Protein AF-F0I3T3-F1 (afdb_monomer_lite)

Foldseek 3Di:
DQDWDWDWDDDQFKIKIKTAASPFPPDPPCCVVVVDGCCLRIKIWMAGQVQRWTWIQHPVVRWIFIFGDNDNDLVVLLCLLPPDPASCPRGDDIDPLQVVQWDQDPVRHIDGPVVVVVSVSSVVSVCVVPVVVPD

Structure (mmCIF, N/CA/C/O backbone):
data_AF-F0I3T3-F1
#
_entry.id   AF-F0I3T3-F1
#
loop_
_atom_site.group_PDB
_atom_site.id
_atom_site.type_symbol
_atom_site.label_atom_id
_atom_site.label_alt_id
_atom_site.label_comp_id
_atom_site.label_asym_id
_atom_site.label_entity_id
_atom_site.label_seq_id
_atom_site.pdbx_PDB_ins_code
_atom_site.Cartn_x
_atom_site.Cartn_y
_atom_site.Cartn_z
_atom_site.occupancy
_atom_site.B_iso_or_equiv
_atom_site.auth_seq_id
_atom_site.auth_comp_id
_atom_site.auth_asym_id
_atom_site.auth_atom_id
_atom_site.pdbx_PDB_model_num
ATOM 1 N N . MET A 1 1 ? 9.469 21.569 8.908 1.00 43.28 1 MET A N 1
ATOM 2 C CA . MET A 1 1 ? 9.441 20.093 8.833 1.00 43.28 1 MET A CA 1
ATOM 3 C C . MET A 1 1 ? 8.238 19.734 7.987 1.00 43.28 1 MET A C 1
ATOM 5 O O . MET A 1 1 ? 7.150 20.155 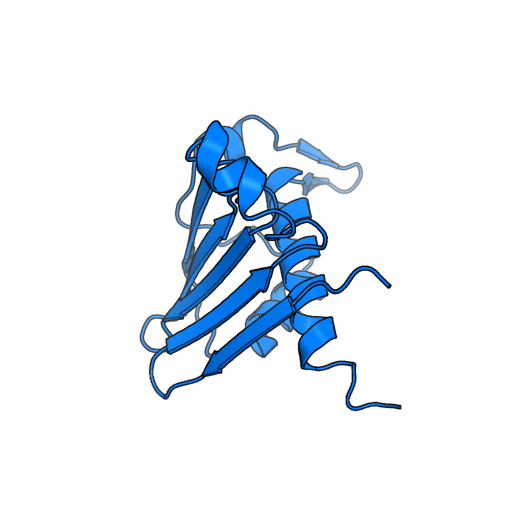8.341 1.00 43.28 1 MET A O 1
ATOM 9 N N . ALA A 1 2 ? 8.427 19.086 6.838 1.00 47.12 2 ALA A N 1
ATOM 10 C CA . ALA A 1 2 ? 7.295 18.633 6.034 1.00 47.12 2 ALA A CA 1
ATOM 11 C C . ALA A 1 2 ? 6.640 17.449 6.760 1.00 47.12 2 ALA A C 1
ATOM 13 O O . ALA A 1 2 ? 7.313 16.455 7.038 1.00 47.12 2 ALA A O 1
ATOM 14 N N . HIS A 1 3 ? 5.375 17.598 7.146 1.00 58.59 3 HIS A N 1
ATOM 15 C CA . HIS A 1 3 ? 4.624 16.591 7.887 1.00 58.59 3 HIS A CA 1
ATOM 16 C C . HIS A 1 3 ? 3.835 15.747 6.887 1.00 58.59 3 HIS A C 1
ATOM 18 O O . HIS A 1 3 ? 2.742 16.138 6.501 1.00 58.59 3 HIS A O 1
ATOM 24 N N . TYR A 1 4 ? 4.375 14.604 6.465 1.00 73.50 4 TYR A N 1
ATOM 25 C CA . TYR A 1 4 ? 3.513 13.564 5.902 1.00 73.50 4 TYR A CA 1
ATOM 26 C C . TYR A 1 4 ? 2.668 12.969 7.039 1.00 73.50 4 TYR A C 1
ATOM 28 O O . TYR A 1 4 ? 3.087 12.949 8.205 1.00 73.50 4 TYR A O 1
ATOM 36 N N . LYS A 1 5 ? 1.458 12.518 6.718 1.00 84.19 5 LYS A N 1
ATOM 37 C CA . LYS A 1 5 ? 0.516 11.923 7.670 1.00 84.19 5 LYS A CA 1
ATOM 38 C C . LYS A 1 5 ? 0.200 10.510 7.208 1.00 84.19 5 LYS A C 1
ATOM 40 O O . LYS A 1 5 ? -0.025 10.270 6.030 1.00 84.19 5 LYS A O 1
ATOM 45 N N . VAL A 1 6 ? 0.135 9.581 8.149 1.00 87.69 6 VAL A N 1
ATOM 46 C CA . VAL A 1 6 ? -0.341 8.224 7.879 1.00 87.69 6 VAL A CA 1
ATOM 47 C C . VAL A 1 6 ? -1.434 7.911 8.884 1.00 87.69 6 VAL A C 1
ATOM 49 O O . VAL A 1 6 ? -1.291 8.221 10.069 1.00 87.69 6 VAL A O 1
ATOM 52 N N . THR A 1 7 ? -2.548 7.358 8.417 1.00 91.19 7 THR A N 1
ATOM 53 C CA . THR A 1 7 ? -3.635 6.883 9.279 1.00 91.19 7 THR A CA 1
ATOM 54 C C . THR A 1 7 ? -3.815 5.388 9.117 1.00 91.19 7 THR A C 1
ATOM 56 O O . THR A 1 7 ? -3.639 4.839 8.031 1.00 91.19 7 THR A O 1
ATOM 59 N N . LEU A 1 8 ? -4.180 4.741 10.220 1.00 94.69 8 LEU A N 1
ATOM 60 C CA . LEU A 1 8 ? -4.493 3.326 10.268 1.00 94.69 8 LEU A CA 1
ATOM 61 C C . LEU A 1 8 ? -5.822 3.146 10.994 1.00 94.69 8 LEU A C 1
ATOM 63 O O . LEU A 1 8 ? -5.954 3.517 12.159 1.00 94.69 8 LEU A O 1
ATOM 67 N N . GLU A 1 9 ? -6.789 2.561 10.304 1.00 96.00 9 GLU A N 1
ATOM 68 C CA . GLU A 1 9 ? -8.004 2.026 10.901 1.00 96.00 9 GLU A CA 1
ATOM 69 C C . GLU A 1 9 ? -7.935 0.506 10.808 1.00 96.00 9 GLU A C 1
ATOM 71 O O . GLU A 1 9 ? -7.871 -0.049 9.711 1.00 96.00 9 GLU A O 1
ATOM 76 N N . ASP A 1 10 ? -7.932 -0.169 11.956 1.00 95.12 10 ASP A N 1
ATOM 77 C CA . ASP A 1 10 ? -7.885 -1.625 12.006 1.00 95.12 10 ASP A CA 1
ATOM 78 C C . ASP A 1 10 ? -9.103 -2.192 12.732 1.00 95.12 10 ASP A C 1
ATOM 80 O O . ASP A 1 10 ? -9.306 -1.988 13.929 1.00 95.12 10 ASP A O 1
ATOM 84 N N . THR A 1 11 ? -9.932 -2.914 11.986 1.00 94.75 11 THR A N 1
ATOM 85 C CA . THR A 1 11 ? -11.140 -3.569 12.488 1.00 94.75 11 THR A CA 1
ATOM 86 C C . THR A 1 11 ? -11.005 -5.084 12.366 1.00 94.75 11 THR A C 1
ATOM 88 O O . THR A 1 11 ? -10.043 -5.612 11.804 1.00 94.75 11 THR A O 1
ATOM 91 N N . LYS A 1 12 ? -12.005 -5.825 12.852 1.00 92.44 12 LYS A N 1
ATOM 92 C CA . LYS A 1 12 ? -12.040 -7.286 12.699 1.00 92.44 12 LYS A CA 1
ATOM 93 C C . LYS A 1 12 ? -11.982 -7.739 11.231 1.00 92.44 12 LYS A C 1
ATOM 95 O O . LYS A 1 12 ? -11.369 -8.762 10.953 1.00 92.44 12 LYS A O 1
ATOM 100 N N . HIS A 1 13 ? -12.607 -6.994 10.323 1.00 92.81 13 HIS A N 1
ATOM 101 C CA . HIS A 1 13 ? -12.844 -7.424 8.939 1.00 92.81 13 HIS A CA 1
ATOM 102 C C . HIS A 1 13 ? -12.014 -6.652 7.915 1.00 92.81 13 HIS A C 1
ATOM 104 O O . HIS A 1 13 ? -11.727 -7.154 6.831 1.00 92.81 13 HIS A O 1
ATOM 110 N N . ILE A 1 14 ? -11.631 -5.424 8.252 1.00 94.75 14 ILE A N 1
ATOM 111 C CA . ILE A 1 14 ? -10.996 -4.489 7.330 1.00 94.75 14 ILE A CA 1
ATOM 112 C C . ILE A 1 14 ? -9.831 -3.798 8.031 1.00 94.75 14 ILE A C 1
ATOM 114 O O . ILE A 1 14 ? -9.987 -3.343 9.166 1.00 94.75 14 ILE A O 1
ATOM 118 N N . THR A 1 15 ? -8.703 -3.680 7.337 1.00 96.50 15 THR A N 1
ATOM 119 C CA . THR A 1 15 ? -7.660 -2.703 7.664 1.00 96.50 15 THR A CA 1
ATOM 120 C C . THR A 1 15 ? -7.598 -1.657 6.561 1.00 96.50 15 THR A C 1
ATOM 122 O O . THR A 1 15 ? -7.432 -2.009 5.394 1.00 96.50 15 THR A O 1
ATOM 125 N N . THR A 1 16 ? -7.675 -0.382 6.923 1.00 96.69 16 THR A N 1
ATOM 126 C CA . THR A 1 16 ? -7.451 0.741 6.012 1.00 96.69 16 THR A CA 1
ATOM 127 C C . THR A 1 16 ? -6.200 1.481 6.459 1.00 96.69 16 THR A C 1
ATOM 129 O O . THR A 1 16 ? -6.153 2.010 7.567 1.00 96.69 16 THR A O 1
ATOM 132 N N . MET A 1 17 ? -5.191 1.529 5.597 1.00 95.56 17 MET A N 1
ATOM 133 C CA . MET A 1 17 ? -4.001 2.352 5.778 1.00 95.56 17 MET A CA 1
ATOM 134 C C . MET A 1 17 ? -3.991 3.435 4.705 1.00 95.56 17 MET A C 1
ATOM 136 O O . MET A 1 17 ? -4.012 3.131 3.512 1.00 95.56 17 MET A O 1
ATOM 140 N N . GLU A 1 18 ? -3.970 4.696 5.120 1.00 93.06 18 GLU A N 1
ATOM 141 C CA . GLU A 1 18 ? -3.921 5.834 4.204 1.00 93.06 18 GLU A CA 1
ATOM 142 C C . GLU A 1 18 ? -2.620 6.591 4.387 1.00 93.06 18 GLU A C 1
ATOM 144 O O . GLU A 1 18 ? -2.235 6.946 5.503 1.00 93.06 18 GLU A O 1
ATOM 149 N N . PHE A 1 19 ? -1.961 6.840 3.267 1.00 90.00 19 PHE A N 1
ATOM 150 C CA . PHE A 1 19 ? -0.758 7.634 3.172 1.00 90.00 19 PHE A CA 1
ATOM 151 C C . PHE A 1 19 ? -1.104 8.985 2.568 1.00 90.00 19 PHE A C 1
ATOM 153 O O . PHE A 1 19 ? -1.684 9.073 1.484 1.00 90.00 19 PHE A O 1
ATOM 160 N N . TYR A 1 20 ? -0.712 10.025 3.286 1.00 86.38 20 TYR A N 1
ATOM 161 C CA . TYR A 1 20 ? -0.797 11.408 2.873 1.00 86.38 20 TYR A CA 1
ATOM 162 C C . TYR A 1 20 ? 0.633 11.931 2.790 1.00 86.38 20 TYR A C 1
ATOM 164 O O . TYR A 1 20 ? 1.285 12.160 3.815 1.00 86.38 20 TYR A O 1
ATOM 172 N N . GLY A 1 21 ? 1.121 12.054 1.562 1.00 77.25 21 GLY A N 1
ATOM 173 C CA . GLY A 1 21 ? 2.449 12.534 1.231 1.00 77.25 21 GLY A CA 1
ATOM 174 C C . GLY A 1 21 ? 2.686 13.957 1.716 1.00 77.25 21 GLY A C 1
ATOM 175 O O . GLY A 1 21 ? 1.818 14.617 2.292 1.00 77.25 21 GLY A O 1
ATOM 176 N N . LYS A 1 22 ? 3.916 14.422 1.524 1.00 73.19 22 LYS A N 1
ATOM 177 C CA . LYS A 1 22 ? 4.379 15.700 2.080 1.00 73.19 22 LYS A CA 1
ATOM 178 C C . LYS A 1 22 ? 3.592 16.885 1.532 1.00 73.19 22 LYS A C 1
ATOM 180 O O . LYS A 1 22 ? 3.491 17.893 2.230 1.00 73.19 22 LYS A O 1
ATOM 185 N N . ASP A 1 23 ? 3.004 16.725 0.352 1.00 67.00 23 ASP A N 1
ATOM 186 C CA . ASP A 1 23 ? 2.284 17.778 -0.347 1.00 67.00 23 ASP A CA 1
ATOM 187 C C . ASP A 1 23 ? 0.751 17.710 -0.107 1.00 67.00 23 ASP A C 1
ATOM 189 O O . ASP A 1 23 ? -0.012 18.513 -0.647 1.00 67.00 23 ASP A O 1
ATOM 193 N N . PHE A 1 24 ? 0.273 16.813 0.776 1.00 63.50 24 PHE A N 1
ATOM 194 C CA . PHE A 1 24 ? -1.155 16.552 1.027 1.00 63.50 24 PHE A CA 1
ATOM 195 C C . PHE A 1 24 ? -1.705 17.135 2.355 1.00 63.50 24 PHE A C 1
ATOM 197 O O . PHE A 1 24 ? -1.251 16.750 3.433 1.00 63.50 24 PHE A O 1
ATOM 204 N N . PRO A 1 25 ? -2.819 17.902 2.348 1.00 59.44 25 PRO A N 1
ATOM 205 C CA . PRO A 1 25 ? -3.119 19.055 1.510 1.00 59.44 25 PRO A CA 1
ATOM 206 C C . PRO A 1 25 ? -2.610 20.338 2.199 1.00 59.44 25 PRO A C 1
ATOM 208 O O . PRO A 1 25 ? -3.114 20.731 3.254 1.00 59.44 25 PRO A O 1
ATOM 211 N N . LEU A 1 26 ? -1.627 21.017 1.609 1.00 51.94 26 LEU A N 1
ATOM 212 C CA . LEU A 1 26 ? -1.047 22.223 2.218 1.00 51.94 26 LEU A CA 1
ATOM 213 C C . LEU A 1 26 ? -1.854 23.513 1.972 1.00 51.94 26 LEU A C 1
ATOM 215 O O . LEU A 1 26 ? -1.698 24.462 2.740 1.00 51.94 26 LEU A O 1
ATOM 219 N N . HIS A 1 27 ? -2.747 23.571 0.971 1.00 58.25 27 HIS A N 1
ATOM 220 C CA . HIS A 1 27 ? -3.313 24.856 0.532 1.00 58.25 27 HIS A CA 1
ATOM 221 C C . HIS A 1 27 ? -4.838 24.841 0.279 1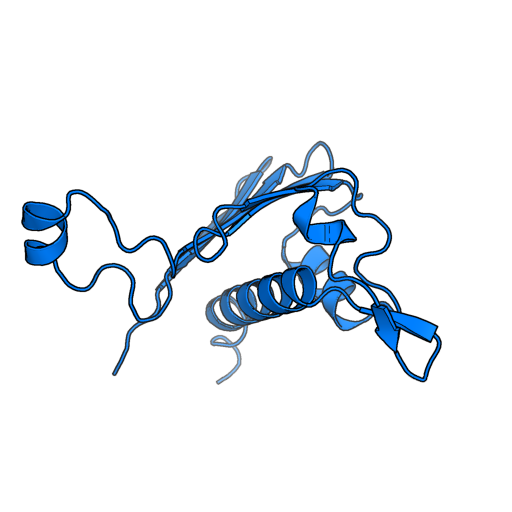.00 58.25 27 HIS A C 1
ATOM 223 O O . HIS A 1 27 ? -5.294 24.531 -0.822 1.00 58.25 27 HIS A O 1
ATOM 229 N N . PRO A 1 28 ? -5.659 25.272 1.263 1.00 56.88 28 PRO A N 1
ATOM 230 C CA . PRO A 1 28 ? -7.096 25.533 1.078 1.00 56.88 28 PRO A CA 1
ATOM 231 C C . PRO A 1 28 ? -7.408 26.496 -0.083 1.00 56.88 28 PRO A C 1
ATOM 233 O O . PRO A 1 28 ? -8.464 26.415 -0.712 1.00 56.88 28 PRO A O 1
ATOM 236 N N . GLU A 1 29 ? -6.476 27.400 -0.381 1.00 59.84 29 GLU A N 1
ATOM 237 C CA . GLU A 1 29 ? -6.552 28.375 -1.472 1.00 59.84 29 GLU A CA 1
ATOM 238 C C . GLU A 1 29 ? -6.488 27.702 -2.853 1.00 59.84 29 GLU A C 1
ATOM 240 O O . GLU A 1 29 ? -7.270 28.047 -3.741 1.00 59.84 29 GLU A O 1
ATOM 245 N N . GLU A 1 30 ? -5.654 26.675 -3.022 1.00 55.16 30 GLU A N 1
ATOM 246 C CA . GLU A 1 30 ? -5.552 25.914 -4.274 1.00 55.16 30 GLU A CA 1
ATOM 247 C C . GLU A 1 30 ? -6.817 25.090 -4.534 1.00 55.16 30 GLU A C 1
ATOM 249 O O . GLU A 1 30 ? -7.316 25.063 -5.660 1.00 55.16 30 GLU A O 1
ATOM 254 N N . PHE A 1 31 ? -7.423 24.513 -3.489 1.00 58.19 31 PHE A N 1
ATOM 255 C CA . PHE A 1 31 ? -8.725 23.850 -3.610 1.00 58.19 31 PHE A CA 1
ATOM 256 C C . PHE A 1 31 ? -9.814 24.818 -4.100 1.00 58.19 31 PHE A C 1
ATOM 258 O O . PHE A 1 31 ? -10.635 24.458 -4.945 1.00 58.19 31 PHE A O 1
ATOM 265 N N . SER A 1 32 ? -9.801 26.065 -3.616 1.00 60.28 32 SER A N 1
ATOM 266 C CA . SER A 1 32 ? -10.768 27.086 -4.036 1.00 60.28 32 SER A CA 1
ATOM 267 C C . SER A 1 32 ? -10.623 27.491 -5.512 1.00 60.28 32 SER A C 1
ATOM 269 O O . SER A 1 32 ? -11.627 27.787 -6.161 1.00 60.28 32 SER A O 1
ATOM 271 N N . GLN A 1 33 ? -9.398 27.468 -6.053 1.00 60.09 33 GLN A N 1
ATOM 272 C CA . GLN A 1 33 ? -9.095 27.879 -7.427 1.00 60.09 33 GLN A CA 1
ATOM 273 C C . GLN A 1 33 ? -9.205 26.736 -8.436 1.00 60.09 33 GLN A C 1
ATOM 275 O O . GLN A 1 33 ? -9.819 26.899 -9.489 1.00 60.09 33 GLN A O 1
ATOM 280 N N . PHE A 1 34 ? -8.633 25.577 -8.120 1.00 58.56 34 PHE A N 1
ATOM 281 C CA . PHE A 1 34 ? -8.512 24.466 -9.061 1.00 58.56 34 PHE A CA 1
ATOM 282 C C . PHE A 1 34 ? -9.618 23.425 -8.895 1.00 58.56 34 PHE A C 1
ATOM 284 O O . PHE A 1 34 ? -9.790 22.582 -9.773 1.00 58.56 34 PHE A O 1
ATOM 291 N N . LYS A 1 35 ? -10.370 23.459 -7.779 1.00 57.69 35 LYS A N 1
ATOM 292 C CA . LYS A 1 35 ? -11.338 22.416 -7.376 1.00 57.69 35 LYS A CA 1
ATOM 293 C C . LYS A 1 35 ? -10.770 20.995 -7.431 1.00 57.69 35 LYS A C 1
ATOM 295 O O . LYS A 1 35 ? -11.518 20.022 -7.465 1.00 57.69 35 LYS A O 1
ATOM 300 N N . SER A 1 36 ? -9.449 20.892 -7.421 1.00 52.91 36 SER A N 1
ATOM 301 C CA . SER A 1 36 ? -8.707 19.653 -7.404 1.00 52.91 36 SER A CA 1
ATOM 302 C C . SER A 1 36 ? -7.980 19.628 -6.080 1.00 52.91 36 SER A C 1
ATOM 304 O O . SER A 1 36 ? -7.227 20.541 -5.750 1.00 52.91 36 SER A O 1
ATOM 306 N N . LEU A 1 37 ? -8.244 18.598 -5.289 1.00 53.56 37 LEU A N 1
ATOM 307 C CA . LEU A 1 37 ? -7.309 18.223 -4.244 1.00 53.56 37 LEU A CA 1
ATOM 308 C C . LEU A 1 37 ? -6.058 17.753 -4.994 1.00 53.56 37 LEU A C 1
ATOM 310 O O . LEU A 1 37 ? -6.195 16.955 -5.922 1.00 53.56 37 LEU A O 1
ATOM 314 N N . TRP A 1 38 ? -4.868 18.241 -4.646 1.00 55.22 38 TRP A N 1
ATOM 315 C CA . TRP A 1 38 ? -3.619 17.589 -5.045 1.00 55.22 38 TRP A CA 1
ATOM 316 C C . TRP A 1 38 ? -3.600 16.204 -4.385 1.00 55.22 38 TRP A C 1
ATOM 318 O O . TRP A 1 38 ? -3.030 15.997 -3.320 1.00 55.22 38 TRP A O 1
ATOM 328 N N . GLN A 1 39 ? -4.349 15.265 -4.968 1.00 60.81 39 GLN A N 1
ATOM 329 C CA . GLN A 1 39 ? -4.398 13.875 -4.543 1.00 60.81 39 GLN A CA 1
ATOM 330 C C . GLN A 1 39 ? -3.163 13.128 -5.032 1.00 60.81 39 GLN A C 1
ATOM 332 O O . GLN A 1 39 ? -2.995 11.990 -4.638 1.00 60.81 39 GLN A O 1
ATOM 337 N N . GLU A 1 40 ? -2.286 13.733 -5.841 1.00 66.06 40 GLU A N 1
ATOM 338 C CA . GLU A 1 40 ? -1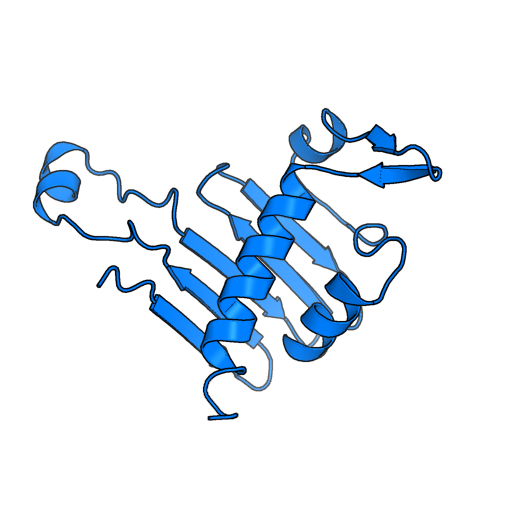.080 13.064 -6.346 1.00 66.06 40 GLU A CA 1
ATOM 339 C C . GLU A 1 40 ? -0.251 12.420 -5.222 1.00 66.06 40 GLU A C 1
ATOM 341 O O . GLU A 1 40 ? 0.329 11.357 -5.410 1.00 66.06 40 GLU A O 1
ATOM 346 N N . ASP A 1 41 ? -0.288 12.995 -4.022 1.00 77.94 41 ASP A N 1
ATOM 347 C CA . ASP A 1 41 ? 0.414 12.495 -2.841 1.00 77.94 41 ASP A CA 1
ATOM 348 C C . ASP A 1 41 ? -0.440 11.595 -1.927 1.00 77.94 41 ASP A C 1
ATOM 350 O O . ASP A 1 41 ? -0.078 11.338 -0.783 1.00 77.94 41 ASP A O 1
ATOM 354 N N . TYR A 1 42 ? -1.574 11.082 -2.400 1.00 86.56 42 TYR A N 1
ATOM 355 C CA . TYR A 1 42 ? -2.438 10.176 -1.643 1.00 86.56 42 TYR A CA 1
ATOM 356 C C . TYR A 1 42 ? -2.339 8.735 -2.137 1.00 86.56 42 TYR A C 1
ATOM 358 O O . TYR A 1 42 ? -2.455 8.436 -3.332 1.00 86.56 42 TYR A O 1
ATOM 366 N N . ALA A 1 43 ? -2.201 7.818 -1.184 1.00 91.50 43 ALA A N 1
ATOM 367 C CA . ALA A 1 43 ? -2.402 6.400 -1.419 1.00 91.50 43 ALA A CA 1
ATOM 368 C C . ALA A 1 43 ? -3.293 5.796 -0.335 1.00 91.50 43 ALA A C 1
ATOM 370 O O . ALA A 1 43 ? -3.200 6.149 0.841 1.00 91.50 43 ALA A O 1
ATOM 371 N N . ARG A 1 44 ? -4.132 4.838 -0.722 1.00 93.50 44 ARG A N 1
ATOM 372 C CA . ARG A 1 44 ? -4.955 4.055 0.201 1.00 93.50 44 ARG A CA 1
ATOM 373 C C . ARG A 1 44 ? -4.748 2.576 -0.036 1.00 93.50 44 ARG A C 1
ATOM 375 O O . ARG A 1 44 ? -4.901 2.100 -1.157 1.00 93.50 44 ARG A O 1
ATOM 382 N N . PHE A 1 45 ? -4.516 1.860 1.051 1.00 94.81 45 PHE A N 1
ATOM 383 C CA . PHE A 1 45 ? -4.390 0.414 1.111 1.00 94.81 45 PHE A CA 1
ATOM 384 C C . PHE A 1 45 ? -5.533 -0.130 1.970 1.00 94.81 45 PHE A C 1
ATOM 386 O O . PHE A 1 45 ? -5.576 0.098 3.177 1.00 94.81 45 PHE A O 1
ATOM 393 N N . LEU A 1 46 ? -6.482 -0.816 1.341 1.00 95.31 46 LEU A N 1
ATOM 394 C CA . LEU A 1 46 ? -7.665 -1.383 1.982 1.00 95.31 46 LEU A CA 1
ATOM 395 C C . LEU A 1 46 ? -7.580 -2.909 1.932 1.00 95.31 46 LEU A C 1
ATOM 397 O O . LEU A 1 46 ? -7.795 -3.502 0.878 1.00 95.31 46 LEU A O 1
ATOM 401 N N . LEU A 1 47 ? -7.277 -3.542 3.061 1.00 95.06 47 LEU A N 1
ATOM 402 C CA . LEU A 1 47 ? -7.251 -4.994 3.203 1.00 95.06 47 LEU A CA 1
ATOM 403 C C . LEU A 1 47 ? -8.593 -5.497 3.738 1.00 95.06 47 LEU A C 1
ATOM 405 O O . LEU A 1 47 ? -8.961 -5.202 4.873 1.00 95.06 47 LEU A O 1
ATOM 409 N N . GLN A 1 48 ? -9.285 -6.316 2.955 1.00 93.56 48 GLN A N 1
ATOM 410 C CA . GLN A 1 48 ? -10.462 -7.070 3.375 1.00 93.56 48 GLN A CA 1
ATOM 411 C C . GLN A 1 48 ? -10.019 -8.441 3.897 1.00 93.56 48 GLN A C 1
ATOM 413 O O . GLN A 1 48 ? -9.817 -9.373 3.122 1.00 93.56 48 GLN A O 1
ATOM 418 N N . LYS A 1 49 ? -9.865 -8.566 5.219 1.00 91.31 49 LYS A N 1
ATOM 419 C CA . LYS A 1 49 ? -9.260 -9.731 5.891 1.00 91.31 49 LYS A CA 1
ATOM 420 C C . LYS A 1 49 ? -10.022 -11.036 5.657 1.00 91.31 49 LYS A C 1
ATOM 422 O O . LYS A 1 49 ? -9.404 -12.091 5.612 1.00 91.31 49 LYS A O 1
ATOM 427 N N . ASP A 1 50 ? -11.343 -10.962 5.491 1.00 89.06 50 ASP A N 1
ATOM 428 C CA . ASP A 1 50 ? -12.200 -12.145 5.310 1.00 89.06 50 ASP A CA 1
ATOM 429 C C . ASP A 1 50 ? -11.954 -12.868 3.978 1.00 89.06 50 ASP A C 1
ATOM 431 O O . ASP A 1 50 ? -12.186 -14.070 3.874 1.00 89.06 50 ASP A O 1
ATOM 435 N N . ILE A 1 51 ? -11.499 -12.130 2.963 1.00 87.12 51 ILE A N 1
ATOM 436 C CA . ILE A 1 51 ? -11.239 -12.639 1.608 1.00 87.12 51 ILE A CA 1
ATOM 437 C C . ILE A 1 51 ? -9.779 -12.434 1.179 1.00 87.12 51 ILE A C 1
ATOM 439 O O . ILE A 1 51 ? -9.436 -12.705 0.037 1.00 87.12 51 ILE A O 1
ATOM 443 N N . GLY A 1 52 ? -8.939 -11.903 2.076 1.00 87.25 52 GLY A N 1
ATOM 444 C CA . GLY A 1 52 ? -7.524 -11.611 1.841 1.00 87.25 52 GLY A CA 1
ATOM 445 C C . GLY A 1 52 ? -7.237 -10.675 0.654 1.00 87.25 52 GLY A C 1
ATOM 446 O O . GLY A 1 52 ? -6.146 -10.690 0.084 1.00 87.25 52 GLY A O 1
ATOM 447 N N . LEU A 1 53 ? -8.205 -9.833 0.287 1.00 88.50 53 LEU A N 1
ATOM 448 C CA . LEU A 1 53 ? -8.102 -8.916 -0.846 1.00 88.50 53 LEU A CA 1
ATOM 449 C C . LEU A 1 53 ? -7.549 -7.561 -0.401 1.00 88.50 53 LEU A C 1
ATOM 451 O O . LEU A 1 53 ? -8.150 -6.886 0.436 1.00 88.50 53 LEU A O 1
ATOM 455 N N . LEU A 1 54 ? -6.442 -7.132 -1.003 1.00 91.69 54 LEU A N 1
ATOM 456 C CA . LEU A 1 54 ? -5.897 -5.787 -0.873 1.00 91.69 54 LEU A CA 1
ATOM 457 C C . LEU A 1 54 ? -6.323 -4.937 -2.074 1.00 91.69 54 LEU A C 1
ATOM 459 O O . LEU A 1 54 ? -5.922 -5.189 -3.209 1.00 91.69 54 LEU A O 1
ATOM 463 N N . THR A 1 55 ? -7.101 -3.891 -1.813 1.00 92.31 55 THR A N 1
ATOM 464 C CA . THR A 1 55 ? -7.393 -2.838 -2.790 1.00 92.31 55 THR A CA 1
ATOM 465 C C . THR A 1 55 ? -6.438 -1.673 -2.578 1.00 92.31 55 THR A C 1
ATOM 467 O O . THR A 1 55 ? -6.329 -1.147 -1.469 1.00 92.31 55 THR A O 1
ATOM 470 N N . ILE A 1 56 ? -5.771 -1.245 -3.644 1.00 91.69 56 ILE A N 1
ATOM 471 C CA . ILE A 1 56 ? -4.829 -0.126 -3.626 1.00 91.69 56 ILE A CA 1
ATOM 472 C C . ILE A 1 56 ? -5.396 0.982 -4.497 1.00 91.69 56 ILE A C 1
ATOM 474 O O . ILE A 1 56 ? -5.714 0.746 -5.657 1.00 91.69 56 ILE A O 1
ATOM 478 N N . TYR A 1 57 ? -5.494 2.188 -3.959 1.00 90.44 57 TYR A N 1
ATOM 479 C CA . TYR A 1 57 ? -5.687 3.394 -4.755 1.00 90.44 57 TYR A CA 1
ATOM 480 C C . TYR A 1 57 ? -4.422 4.233 -4.663 1.00 90.44 57 TYR A C 1
ATOM 482 O O . TYR A 1 57 ? -3.973 4.534 -3.557 1.00 90.44 57 TYR A O 1
ATOM 490 N N . TYR A 1 58 ? -3.845 4.583 -5.808 1.00 88.56 58 TYR A N 1
ATOM 491 C CA . TYR A 1 58 ? -2.659 5.422 -5.891 1.00 88.56 58 TYR A CA 1
ATOM 492 C C . TYR A 1 58 ? -2.941 6.600 -6.814 1.00 88.56 58 TYR A C 1
ATOM 494 O O . TYR A 1 58 ? -2.970 6.467 -8.038 1.00 88.56 58 TYR A O 1
ATOM 502 N N . ALA A 1 59 ? -3.193 7.756 -6.210 1.00 85.62 59 ALA A N 1
ATOM 503 C CA . ALA A 1 59 ? -3.725 8.899 -6.933 1.00 85.62 59 ALA A CA 1
ATOM 504 C C . ALA A 1 59 ? -2.683 9.608 -7.809 1.00 85.62 59 ALA A C 1
ATOM 506 O O . ALA A 1 59 ? -3.068 10.171 -8.829 1.00 85.62 59 ALA A O 1
ATOM 507 N N . LYS A 1 60 ? -1.376 9.500 -7.508 1.00 83.81 60 LYS A N 1
ATOM 508 C CA . LYS A 1 60 ? -0.295 10.016 -8.376 1.00 83.81 60 LYS A CA 1
ATOM 509 C C . LYS A 1 60 ? -0.404 9.554 -9.823 1.00 83.81 60 LYS A C 1
ATOM 511 O O . LYS A 1 60 ? -0.067 10.280 -10.748 1.00 83.81 60 LYS A O 1
ATOM 516 N N . GLU A 1 61 ? -0.828 8.311 -9.993 1.00 81.75 61 GLU A N 1
ATOM 517 C CA . GLU A 1 61 ? -0.899 7.640 -11.287 1.00 81.75 61 GLU A CA 1
ATOM 518 C C . GLU A 1 61 ? -2.357 7.424 -11.709 1.00 81.75 61 GLU A C 1
ATOM 520 O O . GLU A 1 61 ? -2.606 6.732 -12.694 1.00 81.75 61 GLU A O 1
ATOM 525 N N . ASP A 1 62 ? -3.316 7.985 -10.960 1.00 82.31 62 ASP A N 1
ATOM 526 C CA . ASP A 1 62 ? -4.758 7.777 -11.120 1.00 82.31 62 ASP A CA 1
ATOM 527 C C . ASP A 1 62 ? -5.094 6.299 -11.379 1.00 82.31 62 ASP A C 1
ATOM 529 O O . ASP A 1 62 ? -5.544 5.902 -12.460 1.00 82.31 62 ASP A O 1
ATOM 533 N N . ILE A 1 63 ? -4.735 5.437 -10.420 1.00 83.75 63 ILE A N 1
ATOM 534 C CA . ILE A 1 63 ? -4.858 3.987 -10.579 1.00 83.75 63 ILE A CA 1
ATOM 535 C C . ILE A 1 63 ? -5.476 3.309 -9.359 1.00 83.75 63 ILE A C 1
ATOM 537 O O . ILE A 1 63 ? -5.178 3.631 -8.208 1.00 83.75 63 ILE A O 1
ATOM 541 N N . SER A 1 64 ? -6.327 2.321 -9.639 1.00 86.44 64 SER A N 1
ATOM 542 C CA . SER A 1 64 ? -6.864 1.378 -8.659 1.00 86.44 64 SER A CA 1
ATOM 543 C C . SER A 1 64 ? -6.424 -0.039 -8.998 1.00 86.44 64 SER A C 1
ATOM 545 O O . SER A 1 64 ? -6.502 -0.455 -10.155 1.00 86.44 64 SER A O 1
ATOM 547 N N . LEU A 1 65 ? -5.989 -0.783 -7.987 1.00 87.31 65 LEU A N 1
ATOM 548 C CA . LEU A 1 65 ? -5.475 -2.134 -8.131 1.00 87.31 65 LEU A CA 1
ATOM 549 C C . LEU A 1 65 ? -6.113 -3.105 -7.142 1.00 87.31 65 LEU A C 1
ATOM 551 O O . LEU A 1 65 ? -6.440 -2.724 -6.018 1.00 87.31 65 LEU A O 1
ATOM 555 N N . LEU A 1 66 ? -6.220 -4.368 -7.555 1.00 87.69 66 LEU A N 1
ATOM 556 C CA . LEU A 1 66 ? -6.737 -5.469 -6.750 1.00 87.69 66 LEU A CA 1
ATOM 557 C C . LEU A 1 66 ? -5.684 -6.569 -6.651 1.00 87.69 66 LEU A C 1
ATOM 559 O O . LEU A 1 66 ? -5.258 -7.147 -7.655 1.00 87.69 66 LEU A O 1
ATOM 563 N N . TRP A 1 67 ? -5.305 -6.881 -5.420 1.00 86.06 67 TRP A N 1
ATOM 564 C CA . TRP A 1 67 ? -4.350 -7.929 -5.115 1.00 86.06 67 TRP A CA 1
ATOM 565 C C . TRP A 1 67 ? -4.968 -8.930 -4.146 1.00 86.06 67 TRP A C 1
ATOM 567 O O . TRP A 1 67 ? -5.113 -8.663 -2.956 1.00 86.06 67 TRP A O 1
ATOM 577 N N . GLU A 1 68 ? -5.355 -10.087 -4.672 1.00 78.25 68 GLU A N 1
ATOM 578 C CA . GLU A 1 68 ? -5.865 -11.198 -3.872 1.00 78.25 68 GLU A CA 1
ATOM 579 C C . GLU A 1 68 ? -4.706 -12.055 -3.359 1.00 78.25 68 GLU A C 1
ATOM 581 O O . GLU A 1 68 ? -3.788 -12.415 -4.098 1.00 78.25 68 GLU A O 1
ATOM 586 N N . SER A 1 69 ? -4.751 -12.386 -2.078 1.00 73.12 69 SER A N 1
ATOM 587 C CA . SER A 1 69 ? -3.852 -13.336 -1.433 1.00 73.12 69 SER A CA 1
ATOM 588 C C . SER A 1 69 ? -4.525 -13.828 -0.149 1.00 73.12 69 SER A C 1
ATOM 590 O O . SER A 1 69 ? -5.663 -13.484 0.128 1.00 73.12 69 SER A O 1
ATOM 592 N N . ASN A 1 70 ? -3.840 -14.608 0.681 1.00 79.00 70 ASN A N 1
ATOM 593 C CA . ASN A 1 70 ? -4.350 -15.029 1.992 1.00 79.00 70 ASN A CA 1
ATOM 594 C C . ASN A 1 70 ? -3.821 -14.138 3.131 1.00 79.00 70 ASN A C 1
ATOM 596 O O . ASN A 1 70 ? -3.523 -14.626 4.224 1.00 79.00 70 ASN A O 1
ATOM 600 N N . TYR A 1 71 ? -3.644 -12.834 2.887 1.00 83.50 71 TYR A N 1
ATOM 601 C CA . TYR A 1 71 ? -3.139 -11.922 3.915 1.00 83.50 71 TYR A CA 1
ATOM 602 C C . TYR A 1 71 ? -4.212 -11.611 4.960 1.00 83.50 71 TYR A C 1
ATOM 604 O O . TYR A 1 71 ? -5.347 -11.272 4.637 1.00 83.50 71 TYR A O 1
ATOM 612 N N . ASN A 1 72 ? -3.818 -11.648 6.231 1.00 84.19 72 ASN A N 1
ATOM 613 C CA . ASN A 1 72 ? -4.686 -11.323 7.366 1.00 84.19 72 ASN A CA 1
ATOM 614 C C . ASN A 1 72 ? -4.308 -10.003 8.065 1.00 84.19 72 ASN A C 1
ATOM 616 O O . ASN A 1 72 ? -4.978 -9.592 9.012 1.00 84.19 72 ASN A O 1
ATOM 620 N N . SER A 1 73 ? -3.227 -9.351 7.628 1.00 90.31 73 SER A N 1
ATOM 621 C CA . SER A 1 73 ? -2.718 -8.111 8.214 1.00 90.31 73 SER A CA 1
ATOM 622 C C . SER A 1 73 ? -1.836 -7.332 7.235 1.00 90.31 73 SER A C 1
ATOM 624 O O . SER A 1 73 ? -1.227 -7.904 6.330 1.00 90.31 73 SER A O 1
ATOM 626 N N . ILE A 1 74 ? -1.707 -6.024 7.471 1.00 91.62 74 ILE A N 1
ATOM 627 C CA . ILE A 1 74 ? -0.747 -5.153 6.773 1.00 91.62 74 ILE A CA 1
ATOM 628 C C . ILE A 1 74 ? 0.701 -5.616 7.021 1.00 91.62 74 ILE A C 1
ATOM 630 O O . ILE A 1 74 ? 1.526 -5.548 6.114 1.00 91.62 74 ILE A O 1
ATOM 634 N N . HIS A 1 75 ? 1.008 -6.171 8.201 1.00 92.06 75 HIS A N 1
ATOM 635 C CA . HIS A 1 75 ? 2.325 -6.751 8.481 1.00 92.06 75 HIS A CA 1
ATOM 636 C C . HIS A 1 75 ? 2.652 -7.931 7.554 1.00 92.06 75 HIS A C 1
ATOM 638 O O . HIS A 1 75 ? 3.757 -8.009 7.025 1.00 92.06 75 HIS A O 1
ATOM 644 N N . ALA A 1 76 ? 1.693 -8.828 7.304 1.00 90.75 76 ALA A N 1
ATOM 645 C CA . ALA A 1 76 ? 1.893 -9.944 6.378 1.00 90.75 76 ALA A CA 1
ATOM 646 C C . ALA A 1 76 ? 2.179 -9.460 4.944 1.00 90.75 76 ALA A C 1
ATOM 648 O O . ALA A 1 76 ? 3.044 -10.018 4.269 1.00 90.75 76 ALA A O 1
ATOM 649 N N . ILE A 1 77 ? 1.508 -8.388 4.510 1.00 90.56 77 ILE A N 1
ATOM 650 C CA . ILE A 1 77 ? 1.771 -7.741 3.216 1.00 90.56 77 ILE A CA 1
ATOM 651 C C . ILE A 1 77 ? 3.190 -7.154 3.186 1.00 90.56 77 ILE A C 1
ATOM 653 O O . ILE A 1 77 ? 3.924 -7.394 2.230 1.00 90.56 77 ILE A O 1
ATOM 657 N N . TYR A 1 78 ? 3.607 -6.445 4.241 1.00 92.25 78 TYR A N 1
ATOM 658 C CA . TYR A 1 78 ? 4.965 -5.902 4.358 1.00 92.25 78 TYR A CA 1
ATOM 659 C C . TYR A 1 78 ? 6.034 -6.997 4.259 1.00 92.25 78 TYR A C 1
ATOM 661 O O . TYR A 1 78 ? 6.991 -6.866 3.496 1.00 92.25 78 TYR A O 1
ATOM 669 N N . GLN A 1 79 ? 5.856 -8.102 4.986 1.00 90.88 79 GLN A N 1
ATOM 670 C CA . GLN A 1 79 ? 6.780 -9.236 4.938 1.00 90.88 79 GLN A CA 1
ATOM 671 C C . GLN A 1 79 ? 6.863 -9.835 3.531 1.00 90.88 79 GLN A C 1
ATOM 673 O O . GLN A 1 79 ? 7.961 -10.099 3.045 1.00 90.88 79 GLN A O 1
ATOM 678 N N . HIS A 1 80 ? 5.723 -10.008 2.857 1.00 88.50 80 HIS A N 1
ATOM 679 C CA . HIS A 1 80 ? 5.674 -10.531 1.492 1.00 88.50 80 HIS A CA 1
ATOM 680 C C . HIS A 1 80 ? 6.406 -9.627 0.500 1.00 88.50 80 HIS A C 1
ATOM 682 O O . HIS A 1 80 ? 7.247 -10.102 -0.257 1.00 88.50 80 HIS A O 1
ATOM 688 N N . LEU A 1 81 ? 6.118 -8.325 0.528 1.00 88.06 81 LEU A N 1
ATOM 689 C CA . LEU A 1 81 ? 6.679 -7.342 -0.402 1.00 88.06 81 LEU A CA 1
ATOM 690 C C . LEU A 1 81 ? 8.209 -7.238 -0.354 1.00 88.06 81 LEU A C 1
ATOM 692 O O . LEU A 1 81 ? 8.816 -6.858 -1.356 1.00 88.06 81 LEU A O 1
ATOM 696 N N . ASN A 1 82 ? 8.814 -7.540 0.797 1.00 89.44 82 ASN A N 1
ATOM 697 C CA . ASN A 1 82 ? 10.236 -7.305 1.046 1.00 89.44 82 ASN A CA 1
ATOM 698 C C . ASN A 1 82 ? 11.083 -8.588 1.131 1.00 89.44 82 ASN A C 1
ATOM 700 O O . ASN A 1 82 ? 12.304 -8.494 1.044 1.00 89.44 82 ASN A O 1
ATOM 704 N N . HIS A 1 83 ? 10.471 -9.770 1.271 1.00 87.06 83 HIS A N 1
ATOM 705 C CA . HIS A 1 83 ? 11.208 -11.037 1.429 1.00 87.06 83 HIS A CA 1
ATOM 706 C C . HIS A 1 83 ? 10.917 -12.090 0.352 1.00 87.06 83 HIS A C 1
ATOM 708 O O . HIS A 1 83 ? 11.535 -13.152 0.360 1.00 87.06 83 HIS A O 1
ATOM 714 N N . GLN A 1 84 ? 9.985 -11.830 -0.564 1.00 82.94 84 GLN A N 1
ATOM 715 C CA . GLN A 1 84 ? 9.752 -12.688 -1.727 1.00 82.94 84 GLN A CA 1
ATOM 716 C C . GLN A 1 84 ? 10.642 -12.253 -2.893 1.00 82.94 84 GLN A C 1
ATOM 718 O O . GLN A 1 84 ? 10.812 -11.060 -3.128 1.00 82.94 84 GLN A O 1
ATOM 723 N N . GLU A 1 85 ? 11.162 -13.220 -3.651 1.00 78.06 85 GLU A N 1
ATOM 724 C CA . GLU A 1 85 ? 11.990 -12.969 -4.842 1.00 78.06 85 GLU A CA 1
ATOM 725 C C . GLU A 1 85 ? 11.197 -12.254 -5.950 1.00 78.06 85 GLU A C 1
ATOM 727 O O . GLU A 1 85 ? 11.698 -11.329 -6.582 1.00 78.06 85 GLU A O 1
ATOM 732 N N . ASN A 1 86 ? 9.920 -12.617 -6.124 1.00 76.62 86 ASN A N 1
ATOM 733 C CA . ASN A 1 86 ? 8.987 -11.928 -7.016 1.00 76.62 86 ASN A CA 1
ATOM 734 C C . ASN A 1 86 ? 7.683 -11.588 -6.271 1.00 76.62 86 ASN A C 1
ATOM 736 O O . ASN A 1 86 ? 6.693 -12.325 -6.354 1.00 76.62 86 ASN A O 1
ATOM 740 N N . PRO A 1 87 ? 7.656 -10.477 -5.514 1.00 78.38 87 PRO A N 1
ATOM 741 C CA . PRO A 1 87 ? 6.533 -10.154 -4.644 1.00 78.38 87 PRO A CA 1
ATOM 742 C C . PRO A 1 87 ? 5.248 -9.808 -5.412 1.00 78.38 87 PRO A C 1
ATOM 744 O O . PRO A 1 87 ? 4.175 -9.837 -4.816 1.00 78.38 87 PRO A O 1
ATOM 747 N N . PHE A 1 88 ? 5.312 -9.528 -6.716 1.00 77.31 88 PHE A N 1
ATOM 748 C CA . PHE A 1 88 ? 4.165 -9.071 -7.509 1.00 77.31 88 PHE A CA 1
ATOM 749 C C . PHE A 1 88 ? 3.528 -10.153 -8.394 1.00 77.31 88 PHE A C 1
ATOM 751 O O . PHE A 1 88 ? 2.582 -9.864 -9.122 1.00 77.31 88 PHE A O 1
ATOM 758 N N . ALA A 1 89 ? 3.993 -11.403 -8.321 1.00 67.62 89 ALA A N 1
ATOM 759 C CA . ALA A 1 89 ? 3.517 -12.487 -9.184 1.00 67.62 89 ALA A CA 1
ATOM 760 C C . ALA A 1 89 ? 2.025 -12.858 -9.004 1.00 67.62 89 ALA A C 1
ATOM 762 O O . ALA A 1 89 ? 1.432 -13.446 -9.902 1.00 67.62 89 ALA A O 1
ATOM 763 N N . ILE A 1 90 ? 1.409 -12.522 -7.863 1.00 65.25 90 ILE A N 1
ATOM 764 C CA . ILE A 1 90 ? 0.027 -12.909 -7.493 1.00 65.25 90 ILE A CA 1
ATOM 765 C C . ILE A 1 90 ? -0.966 -11.753 -7.756 1.00 65.25 90 ILE A C 1
ATOM 767 O O . ILE A 1 90 ? -1.991 -11.609 -7.095 1.00 65.25 90 ILE A O 1
ATOM 771 N N . PHE A 1 91 ? -0.661 -10.868 -8.704 1.00 69.06 91 PHE A N 1
ATOM 772 C CA . PHE A 1 91 ? -1.539 -9.744 -9.018 1.00 69.06 91 PHE A CA 1
ATOM 773 C C . PHE A 1 91 ? -2.759 -10.196 -9.822 1.00 69.06 91 PHE A C 1
ATOM 775 O O . PHE A 1 91 ? -2.613 -10.774 -10.897 1.00 69.06 91 PHE A O 1
ATOM 782 N N . ILE A 1 92 ? -3.965 -9.931 -9.312 1.00 61.94 92 ILE A N 1
ATOM 783 C CA . ILE A 1 92 ? -5.195 -10.497 -9.888 1.00 61.94 92 ILE A CA 1
ATOM 784 C C . ILE A 1 92 ? -5.814 -9.561 -10.919 1.00 61.94 92 ILE A C 1
ATOM 786 O O . ILE A 1 92 ? -6.301 -10.024 -11.950 1.00 61.94 92 ILE A O 1
ATOM 790 N N . TYR A 1 93 ? -5.785 -8.245 -10.683 1.00 66.06 93 TYR A N 1
ATOM 791 C CA . TYR A 1 93 ? -6.340 -7.295 -11.640 1.00 66.06 93 TYR A CA 1
ATOM 792 C C . TYR A 1 93 ? -5.804 -5.875 -11.453 1.00 66.06 93 TYR A C 1
ATOM 794 O O . TYR A 1 93 ? -5.688 -5.367 -10.335 1.00 66.06 93 TYR A O 1
ATOM 802 N N . GLY A 1 94 ? -5.547 -5.192 -12.564 1.00 64.50 94 GLY A N 1
ATOM 803 C CA . GLY A 1 94 ? -5.217 -3.776 -12.550 1.00 64.50 94 GLY A CA 1
ATOM 804 C C . GLY A 1 94 ? -5.128 -3.175 -13.950 1.00 64.50 94 GLY A C 1
ATOM 805 O O . GLY A 1 94 ? -5.377 -3.851 -14.946 1.00 64.50 94 GLY A O 1
ATOM 806 N N . ASP A 1 95 ? -4.825 -1.882 -14.008 1.00 68.50 95 ASP A N 1
ATOM 807 C CA . ASP A 1 95 ? -4.791 -1.091 -15.241 1.00 68.50 95 ASP A CA 1
ATOM 808 C C . ASP A 1 95 ? -3.826 -1.670 -16.291 1.00 68.50 95 ASP A C 1
ATOM 810 O O . ASP A 1 95 ? -2.744 -2.151 -15.958 1.00 68.50 95 ASP A O 1
ATOM 814 N N . ASN A 1 96 ? -4.177 -1.565 -17.576 1.00 66.69 96 ASN A N 1
ATOM 815 C CA . ASN A 1 96 ? -3.324 -1.996 -18.691 1.00 66.69 96 ASN A CA 1
ATOM 816 C C . ASN A 1 96 ? -1.917 -1.373 -18.651 1.00 66.69 96 ASN A C 1
ATOM 818 O O . ASN A 1 96 ? -0.960 -1.994 -19.118 1.00 66.69 96 ASN A O 1
ATOM 822 N N . ARG A 1 97 ? -1.775 -0.181 -18.051 1.00 67.19 97 ARG A N 1
ATOM 823 C CA . ARG A 1 97 ? -0.492 0.496 -17.799 1.00 67.19 97 ARG A CA 1
ATOM 824 C C . ARG A 1 97 ? 0.484 -0.337 -16.962 1.00 67.19 97 ARG A C 1
ATOM 826 O O . ARG A 1 97 ? 1.690 -0.128 -17.064 1.00 67.19 97 ARG A O 1
ATOM 833 N N . LEU A 1 98 ? -0.006 -1.303 -16.181 1.00 68.94 98 LEU A N 1
ATOM 834 C CA . LEU A 1 98 ? 0.834 -2.256 -15.451 1.00 68.94 98 LEU A CA 1
ATOM 835 C C . LEU A 1 98 ? 1.628 -3.152 -16.396 1.00 68.94 98 LEU A C 1
ATOM 837 O O . LEU A 1 98 ? 2.780 -3.457 -16.119 1.00 68.94 98 LEU A O 1
ATOM 841 N N . TRP A 1 99 ? 1.039 -3.563 -17.513 1.00 66.56 99 TRP A N 1
ATOM 842 C CA . TRP A 1 99 ? 1.655 -4.538 -18.411 1.00 66.56 99 TRP A CA 1
ATOM 843 C C . TRP A 1 99 ? 2.517 -3.879 -19.488 1.00 66.56 99 TRP A C 1
ATOM 845 O O . TRP A 1 99 ? 3.434 -4.503 -20.007 1.00 66.56 99 TRP A O 1
ATOM 855 N N . SER A 1 100 ? 2.272 -2.602 -19.801 1.00 67.44 100 SER A N 1
ATOM 856 C CA . SER A 1 100 ? 2.996 -1.880 -20.856 1.00 67.44 100 SER A CA 1
ATOM 857 C C . SER A 1 100 ? 4.404 -1.414 -20.471 1.00 67.44 100 SER A C 1
ATOM 859 O O . SER A 1 100 ? 5.145 -0.973 -21.343 1.00 67.44 100 SER A O 1
ATOM 861 N N . GLY A 1 101 ? 4.761 -1.456 -19.183 1.00 69.56 101 GLY A N 1
ATOM 862 C CA . GLY A 1 101 ? 6.046 -0.963 -18.667 1.00 69.56 101 GLY A CA 1
ATOM 863 C C . GLY A 1 101 ? 6.882 -2.004 -17.923 1.00 69.56 101 GLY A C 1
ATOM 864 O O . GLY A 1 101 ? 7.904 -1.638 -17.343 1.00 69.56 101 GLY A O 1
ATOM 865 N N . ALA A 1 102 ? 6.441 -3.263 -17.896 1.00 78.62 102 ALA A N 1
ATOM 866 C CA . ALA A 1 102 ? 7.173 -4.334 -17.235 1.00 78.62 102 ALA A CA 1
ATOM 867 C C . ALA A 1 102 ? 8.338 -4.831 -18.106 1.00 78.62 102 ALA A C 1
ATOM 869 O O . ALA A 1 102 ? 8.219 -4.904 -19.330 1.00 78.62 102 ALA A O 1
ATOM 870 N N . TYR A 1 103 ? 9.458 -5.174 -17.475 1.00 79.94 103 TYR A N 1
ATOM 871 C CA . TYR A 1 103 ? 10.631 -5.759 -18.126 1.00 79.94 103 TYR A CA 1
ATOM 872 C C . TYR A 1 103 ? 11.295 -6.769 -17.191 1.00 79.94 103 TYR A C 1
ATOM 874 O O . TYR A 1 103 ? 11.179 -6.632 -15.978 1.00 79.94 103 TYR A O 1
ATOM 882 N N . ASP A 1 104 ? 12.008 -7.751 -17.736 1.00 82.31 104 ASP A N 1
ATOM 883 C CA . ASP A 1 104 ? 12.855 -8.626 -16.924 1.00 82.31 104 ASP A CA 1
ATOM 884 C C . ASP A 1 104 ? 14.235 -7.981 -16.752 1.00 82.31 104 ASP A C 1
ATOM 886 O O . ASP A 1 104 ? 14.828 -7.495 -17.721 1.00 82.31 104 ASP A O 1
ATOM 890 N N . ASP A 1 105 ? 14.727 -7.920 -15.517 1.00 81.62 105 ASP A N 1
ATOM 891 C CA . ASP A 1 105 ? 16.067 -7.414 -15.227 1.00 81.62 105 ASP A CA 1
ATOM 892 C C . ASP A 1 105 ? 17.171 -8.422 -15.607 1.00 81.62 105 ASP A C 1
ATOM 894 O O . ASP A 1 105 ? 16.923 -9.484 -16.180 1.00 81.62 105 ASP A O 1
ATOM 898 N N . GLU A 1 106 ? 18.425 -8.088 -15.292 1.00 84.62 106 GLU A N 1
ATOM 899 C CA . GLU A 1 106 ? 19.588 -8.935 -15.595 1.00 84.62 106 GLU A CA 1
ATOM 900 C C . GLU A 1 106 ? 19.556 -10.323 -14.928 1.00 84.62 106 GLU A C 1
ATOM 902 O O . GLU A 1 106 ? 20.257 -11.229 -15.379 1.00 84.62 106 GLU A O 1
ATOM 907 N N . ASN A 1 107 ? 18.723 -10.508 -13.900 1.00 81.31 107 ASN A N 1
ATOM 908 C CA . ASN A 1 107 ? 18.540 -11.767 -13.182 1.00 81.31 107 ASN A CA 1
ATOM 9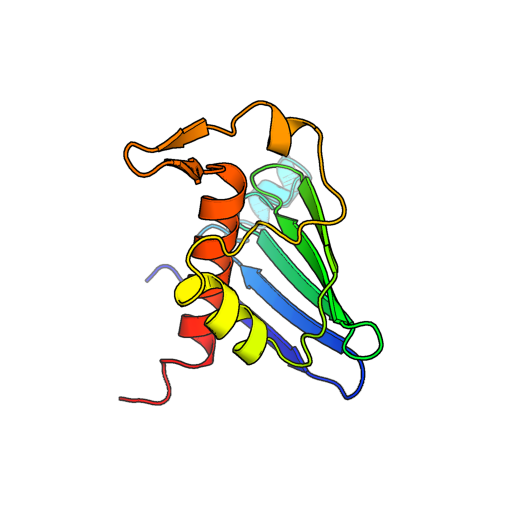09 C C . ASN A 1 107 ? 17.267 -12.515 -13.618 1.00 81.31 107 ASN A C 1
ATOM 911 O O . ASN A 1 107 ? 16.963 -13.572 -13.067 1.00 81.31 107 ASN A O 1
ATOM 915 N N . GLY A 1 108 ? 16.529 -12.001 -14.609 1.00 72.88 108 GLY A N 1
ATOM 916 C CA . GLY A 1 108 ? 15.270 -12.587 -15.073 1.00 72.88 108 GLY A CA 1
ATOM 917 C C . GLY A 1 108 ? 14.082 -12.305 -14.149 1.00 72.88 108 GLY A C 1
ATOM 918 O O . GLY A 1 108 ? 13.079 -13.016 -14.217 1.00 72.88 108 GLY A O 1
ATOM 919 N N . ILE A 1 109 ? 14.184 -11.301 -13.273 1.00 75.94 109 ILE A N 1
ATOM 920 C CA . ILE A 1 109 ? 13.093 -10.883 -12.392 1.00 75.94 109 ILE A CA 1
ATOM 921 C C . ILE A 1 109 ? 12.232 -9.868 -13.136 1.00 75.94 109 ILE A C 1
ATOM 923 O O . ILE A 1 109 ? 12.725 -8.829 -13.574 1.00 75.94 109 ILE A O 1
ATOM 927 N N . THR A 1 110 ? 10.927 -10.131 -13.226 1.00 74.25 110 THR A N 1
ATOM 928 C CA . THR A 1 110 ? 9.979 -9.175 -13.804 1.00 74.25 110 THR A CA 1
ATOM 929 C C . THR A 1 110 ? 9.836 -7.952 -12.902 1.00 74.25 110 THR A C 1
ATOM 931 O O . THR A 1 110 ? 9.252 -8.003 -11.817 1.00 74.25 110 THR A O 1
ATOM 934 N N . VAL A 1 111 ? 10.336 -6.819 -13.381 1.00 77.56 111 VAL A N 1
ATOM 935 C CA . VAL A 1 111 ? 10.235 -5.508 -12.753 1.00 77.56 111 VAL A CA 1
ATOM 936 C C . VAL A 1 111 ? 9.065 -4.748 -13.353 1.00 77.56 111 VAL A C 1
ATOM 938 O O . VAL A 1 111 ? 8.947 -4.596 -14.566 1.00 77.56 111 VAL A O 1
ATOM 941 N N . ASN A 1 112 ? 8.225 -4.194 -12.483 1.00 84.00 112 ASN A N 1
ATOM 942 C CA . ASN A 1 112 ? 7.176 -3.261 -12.862 1.00 84.00 112 ASN A CA 1
ATOM 943 C C . ASN A 1 112 ? 7.384 -1.938 -12.109 1.00 84.00 112 ASN A C 1
ATOM 945 O O . ASN A 1 112 ? 7.094 -1.877 -10.913 1.00 84.00 112 ASN A O 1
ATOM 949 N N . PRO A 1 113 ? 7.865 -0.868 -12.774 1.00 84.88 113 PRO A N 1
ATOM 950 C CA . PRO A 1 113 ? 8.185 0.395 -12.110 1.00 84.88 113 PRO A CA 1
ATOM 951 C C . PRO A 1 113 ? 7.024 1.004 -11.318 1.00 84.88 113 PRO A C 1
ATOM 953 O O . PRO A 1 113 ? 7.255 1.653 -10.300 1.00 84.88 113 PRO A O 1
ATOM 956 N N . LEU A 1 114 ? 5.784 0.809 -11.773 1.00 85.75 114 LEU A N 1
ATOM 957 C CA . LEU A 1 114 ? 4.593 1.295 -11.082 1.00 85.75 114 LEU A CA 1
ATOM 958 C C . LEU A 1 114 ? 4.344 0.511 -9.787 1.00 85.75 114 LEU A C 1
ATOM 960 O O . LEU A 1 114 ? 4.128 1.116 -8.739 1.00 85.75 114 LEU A O 1
ATOM 964 N N . LEU A 1 115 ? 4.443 -0.820 -9.833 1.00 86.38 115 LEU A N 1
ATOM 965 C CA . LEU A 1 115 ? 4.309 -1.655 -8.635 1.00 86.38 115 LEU A CA 1
ATOM 966 C C . LEU A 1 115 ? 5.450 -1.414 -7.640 1.00 86.38 115 LEU A C 1
ATOM 968 O O . LEU A 1 115 ? 5.201 -1.371 -6.436 1.00 86.38 115 LEU A O 1
ATOM 972 N N . SER A 1 116 ? 6.670 -1.165 -8.125 1.00 87.00 116 SER A N 1
ATOM 973 C CA . SER A 1 116 ? 7.796 -0.759 -7.276 1.00 87.00 116 SER A CA 1
ATOM 974 C C . SER A 1 116 ? 7.505 0.548 -6.537 1.00 87.00 116 SER A C 1
ATOM 976 O O . SER A 1 116 ? 7.651 0.590 -5.320 1.00 87.00 116 SER A O 1
ATOM 978 N N . ARG A 1 117 ? 6.994 1.582 -7.228 1.00 89.12 117 ARG A N 1
ATOM 979 C CA . ARG A 1 117 ? 6.590 2.845 -6.579 1.00 89.12 117 ARG A CA 1
ATOM 980 C C . ARG A 1 117 ? 5.509 2.630 -5.521 1.00 89.12 117 ARG A C 1
ATOM 982 O O . ARG A 1 117 ? 5.587 3.200 -4.438 1.00 89.12 117 ARG A O 1
ATOM 989 N N . ILE A 1 118 ? 4.517 1.792 -5.813 1.00 89.81 118 ILE A N 1
ATOM 990 C CA . ILE A 1 118 ? 3.439 1.472 -4.868 1.00 89.81 118 ILE A CA 1
ATOM 991 C C . ILE A 1 118 ? 3.980 0.740 -3.636 1.00 89.81 118 ILE A C 1
ATOM 993 O O . ILE A 1 118 ? 3.575 1.064 -2.520 1.00 89.81 118 ILE A O 1
ATOM 997 N N . ARG A 1 119 ? 4.912 -0.206 -3.811 1.00 90.50 119 ARG A N 1
ATOM 998 C CA . ARG A 1 119 ? 5.607 -0.859 -2.692 1.00 90.50 119 ARG A CA 1
ATOM 999 C C . ARG A 1 119 ? 6.373 0.149 -1.850 1.00 90.50 119 ARG A C 1
ATOM 1001 O O . ARG A 1 119 ? 6.303 0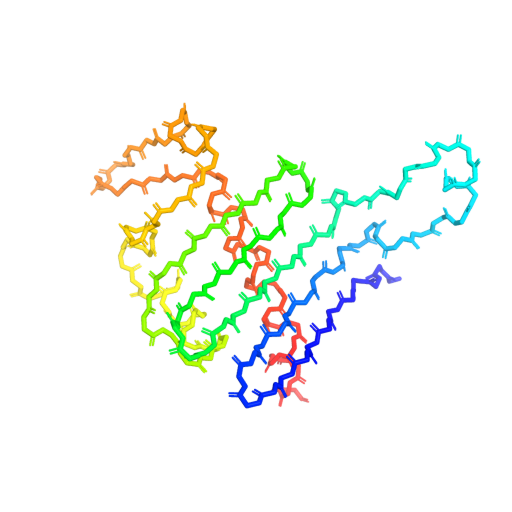.066 -0.631 1.00 90.50 119 ARG A O 1
ATOM 1008 N N . ASP A 1 120 ? 7.080 1.084 -2.471 1.00 91.50 120 ASP A N 1
ATOM 1009 C CA . ASP A 1 120 ? 7.868 2.074 -1.737 1.00 91.50 120 ASP A CA 1
ATOM 1010 C C . ASP A 1 120 ? 6.959 2.982 -0.891 1.00 91.50 120 ASP A C 1
ATOM 1012 O O . ASP A 1 120 ? 7.226 3.176 0.294 1.00 91.50 120 ASP A O 1
ATOM 1016 N N . VAL A 1 121 ? 5.824 3.431 -1.443 1.00 91.88 121 VAL A N 1
ATOM 1017 C CA . VAL A 1 121 ? 4.801 4.189 -0.695 1.00 91.88 121 VAL A CA 1
ATOM 1018 C C . VAL A 1 121 ? 4.188 3.351 0.431 1.00 91.88 121 VAL A C 1
ATOM 1020 O O . VAL A 1 121 ? 4.003 3.844 1.543 1.00 91.88 121 VAL A O 1
ATOM 1023 N N . PHE A 1 122 ? 3.890 2.074 0.175 1.00 93.06 122 PHE A N 1
ATOM 1024 C CA . PHE A 1 122 ? 3.394 1.161 1.205 1.00 93.06 122 PHE A CA 1
ATOM 1025 C C . PHE A 1 122 ? 4.406 0.998 2.345 1.00 93.06 122 PHE A C 1
ATOM 1027 O O . PHE A 1 122 ? 4.034 1.080 3.514 1.00 93.06 122 PHE A O 1
ATOM 1034 N N . ASN A 1 123 ? 5.681 0.786 2.013 1.00 93.12 123 ASN A N 1
ATOM 1035 C CA . ASN A 1 123 ? 6.763 0.636 2.979 1.00 93.12 123 ASN A CA 1
ATOM 1036 C C . ASN A 1 123 ? 6.947 1.918 3.797 1.00 93.12 123 ASN A C 1
ATOM 1038 O O . ASN A 1 123 ? 7.042 1.841 5.017 1.00 93.12 123 ASN A O 1
ATOM 1042 N N . GLU A 1 124 ? 6.939 3.091 3.162 1.00 91.25 124 GLU A N 1
ATOM 1043 C CA . GLU A 1 124 ? 7.024 4.375 3.865 1.00 91.25 124 GLU A CA 1
ATOM 1044 C C . GLU A 1 124 ? 5.850 4.557 4.838 1.00 91.25 124 GLU A C 1
ATOM 1046 O O . GLU A 1 124 ? 6.056 4.903 6.006 1.00 91.25 124 GLU A O 1
ATOM 1051 N N . ALA A 1 125 ? 4.624 4.252 4.401 1.00 91.50 125 ALA A N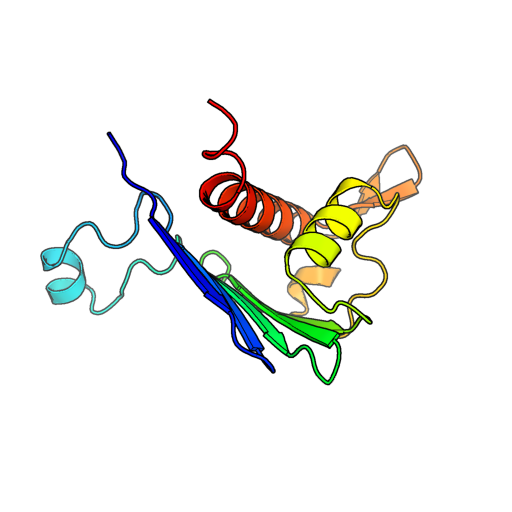 1
ATOM 1052 C CA . ALA A 1 125 ? 3.439 4.300 5.252 1.00 91.50 125 ALA A CA 1
ATOM 1053 C C . ALA A 1 125 ? 3.547 3.333 6.444 1.00 91.50 125 ALA A C 1
ATOM 1055 O O . ALA A 1 125 ? 3.306 3.717 7.589 1.00 91.50 125 ALA A O 1
ATOM 1056 N N . TYR A 1 126 ? 3.964 2.095 6.182 1.00 93.50 126 TYR A N 1
ATOM 1057 C CA . TYR A 1 126 ? 4.150 1.065 7.196 1.00 93.50 126 TYR A CA 1
ATOM 1058 C C . TYR A 1 126 ? 5.201 1.475 8.237 1.00 93.50 126 TYR A C 1
ATOM 1060 O O . TYR A 1 126 ? 4.920 1.496 9.434 1.00 93.50 126 TYR A O 1
ATOM 1068 N N . LEU A 1 127 ? 6.402 1.856 7.801 1.00 91.56 127 LEU A N 1
ATOM 1069 C CA . LEU A 1 127 ? 7.498 2.227 8.700 1.00 91.56 127 LEU A CA 1
ATOM 1070 C C . LEU A 1 127 ? 7.161 3.481 9.515 1.00 91.56 127 LEU A C 1
ATOM 1072 O O . LEU A 1 127 ? 7.489 3.567 10.696 1.00 91.56 127 LEU A O 1
ATOM 1076 N N . THR A 1 128 ? 6.402 4.416 8.942 1.00 88.50 128 THR A N 1
ATOM 1077 C CA . THR A 1 128 ? 5.887 5.576 9.681 1.00 88.50 128 THR A CA 1
ATOM 1078 C C . THR A 1 128 ? 5.037 5.180 10.886 1.00 88.50 128 THR A C 1
ATOM 1080 O O . THR A 1 128 ? 5.122 5.830 11.931 1.00 88.50 128 THR A O 1
ATOM 1083 N N . LEU A 1 129 ? 4.197 4.154 10.728 1.00 89.81 129 LEU A N 1
ATOM 1084 C CA . LEU A 1 129 ? 3.285 3.684 11.767 1.00 89.81 129 LEU A CA 1
ATOM 1085 C C . LEU A 1 129 ? 3.991 2.807 12.804 1.00 89.81 129 LEU A C 1
ATOM 1087 O O . LEU A 1 129 ? 3.685 2.923 13.985 1.00 89.81 129 LEU A O 1
ATOM 1091 N N . PHE A 1 130 ? 4.913 1.943 12.371 1.00 88.50 130 PHE A N 1
ATOM 1092 C CA . PHE A 1 130 ? 5.403 0.832 13.196 1.00 88.50 130 PHE A CA 1
ATOM 1093 C C . PHE A 1 130 ? 6.896 0.891 13.547 1.00 88.50 130 PHE A C 1
ATOM 1095 O O . PHE A 1 130 ? 7.333 0.164 14.431 1.00 88.50 130 PHE A O 1
ATOM 1102 N N . GLU A 1 131 ? 7.699 1.742 12.902 1.00 77.44 131 GLU A N 1
ATOM 1103 C CA . GLU A 1 131 ? 9.143 1.843 13.180 1.00 77.44 131 GLU A CA 1
ATOM 1104 C C . GLU A 1 131 ? 9.475 2.947 14.205 1.00 77.44 131 GLU A C 1
ATOM 1106 O O . GLU A 1 131 ? 10.517 2.911 14.856 1.00 77.44 131 GLU A O 1
ATOM 1111 N N . LYS A 1 132 ? 8.550 3.889 14.453 1.00 54.97 132 LYS A N 1
ATOM 1112 C CA . LYS A 1 132 ? 8.693 4.910 15.513 1.00 54.97 132 LYS A CA 1
ATOM 1113 C C . LYS A 1 132 ? 8.585 4.370 16.947 1.00 54.97 132 LYS A C 1
ATOM 1115 O O . LYS A 1 132 ? 8.805 5.138 17.877 1.00 54.97 132 LYS A O 1
ATOM 1120 N N . GLU A 1 133 ? 8.282 3.088 17.143 1.00 46.09 133 GLU A N 1
ATOM 1121 C CA . GLU A 1 133 ? 8.234 2.453 18.471 1.00 46.09 133 GLU A CA 1
ATOM 1122 C C . GLU A 1 133 ? 9.590 1.869 18.936 1.00 46.09 133 GLU A C 1
ATOM 1124 O O . GLU A 1 133 ? 9.652 1.275 20.010 1.00 46.09 133 GLU A O 1
ATOM 1129 N N . ILE A 1 134 ? 10.686 2.039 18.174 1.00 41.72 134 ILE A N 1
ATOM 1130 C CA . ILE A 1 134 ? 12.013 1.448 18.482 1.00 41.72 134 ILE A CA 1
ATOM 1131 C C . ILE A 1 134 ? 13.099 2.510 18.808 1.00 41.72 134 ILE A C 1
ATOM 1133 O O . ILE A 1 134 ? 14.293 2.236 18.713 1.00 41.72 134 ILE A O 1
ATOM 1137 N N . LEU A 1 135 ? 12.733 3.724 19.241 1.00 35.22 135 LEU A N 1
ATOM 1138 C CA . LEU A 1 135 ? 13.701 4.722 19.745 1.00 35.22 135 LEU A CA 1
ATOM 1139 C C . LEU A 1 135 ? 13.366 5.225 21.150 1.00 35.22 135 LEU A C 1
ATOM 1141 O O . LEU A 1 135 ? 12.225 5.692 21.354 1.00 35.22 135 LEU A O 1
#

Organism: NCBI:txid888809

Sequence (135 aa):
MAHYKVTLEDTKHITTMEFYGKDFPLHPEEFSQFKSLWQEDYARFLLQKDIGLLTIYYAKEDISLLWESNYNSIHAIYQHLNHQENPFAIFIYGDNRLWSGAYDDENGITVNPLLSRIRDVFNEAYLTLFEKEIL

pLDDT: mean 79.25, std 14.27, range [35.22, 96.69]

Radius of gyration: 15.89 Å; chains: 1; bounding box: 32×43×41 Å

Secondary structure (DSSP, 8-state):
----EEEEEE-SSEEEEEEE-TTTT--HHHHHHH----GGGEEEEEEETTTTEEEEEEGGGTEEEEEES---SHHHHHHHHHHSSSTTTT--B--GGGTTT-EE-TTS-EE-HHHHHHHHHHHHHHHHHHTTT--